Protein AF-V4PKS9-F1 (afdb_monomer_lite)

Structure (mmCIF, N/CA/C/O backbone):
data_AF-V4PKS9-F1
#
_entry.id   AF-V4PKS9-F1
#
loop_
_atom_site.group_PDB
_atom_site.id
_atom_site.type_symbol
_atom_site.label_atom_id
_atom_site.label_alt_id
_atom_site.label_comp_id
_atom_site.label_asym_id
_atom_site.label_entity_id
_atom_site.label_seq_id
_atom_site.pdbx_PDB_ins_code
_atom_site.Cartn_x
_atom_site.Cartn_y
_atom_site.Cartn_z
_atom_site.occupancy
_atom_site.B_iso_or_equiv
_atom_site.auth_seq_id
_atom_site.auth_comp_id
_atom_site.auth_asym_id
_atom_site.auth_atom_id
_atom_site.pdbx_PDB_model_num
ATOM 1 N N . MET A 1 1 ? 6.407 6.780 0.693 1.00 91.75 1 MET A N 1
ATOM 2 C CA . MET A 1 1 ? 5.130 6.433 1.344 1.00 91.75 1 MET A CA 1
ATOM 3 C C . MET A 1 1 ? 4.550 7.676 1.998 1.00 91.75 1 MET A C 1
ATOM 5 O O . MET A 1 1 ? 5.319 8.448 2.562 1.00 91.75 1 MET A O 1
ATOM 9 N N . THR A 1 2 ? 3.241 7.884 1.901 1.00 95.12 2 THR A N 1
ATOM 10 C CA . THR A 1 2 ? 2.508 8.975 2.562 1.00 95.12 2 THR A CA 1
ATOM 11 C C . THR A 1 2 ? 1.325 8.418 3.348 1.00 95.12 2 THR A C 1
ATOM 13 O O . THR A 1 2 ? 0.807 7.353 3.009 1.00 95.12 2 THR A O 1
ATOM 16 N N . PHE A 1 3 ? 0.922 9.143 4.392 1.00 95.25 3 PHE A N 1
ATOM 17 C CA . PHE A 1 3 ? -0.200 8.810 5.268 1.00 95.25 3 PHE A CA 1
ATOM 18 C C . PHE A 1 3 ? -1.163 9.994 5.301 1.00 95.25 3 PHE A C 1
ATOM 20 O O . PHE A 1 3 ? -0.735 11.125 5.534 1.00 95.25 3 PHE A O 1
ATOM 27 N N . GLU A 1 4 ? -2.444 9.735 5.073 1.00 97.62 4 GLU A N 1
ATOM 28 C CA . GLU A 1 4 ? -3.491 10.755 5.060 1.00 97.62 4 GLU A CA 1
ATOM 29 C C . GLU A 1 4 ? -4.676 10.303 5.910 1.00 97.62 4 GLU A C 1
ATOM 31 O O . GLU A 1 4 ? -5.186 9.201 5.722 1.00 97.62 4 GLU A O 1
ATOM 36 N N . GLU A 1 5 ? -5.145 11.160 6.815 1.00 96.12 5 GLU A N 1
ATOM 37 C CA . GLU A 1 5 ? -6.388 10.912 7.551 1.00 96.12 5 GLU A CA 1
ATOM 38 C C . GLU A 1 5 ? -7.587 11.074 6.611 1.00 96.12 5 GLU A C 1
ATOM 40 O O . GLU A 1 5 ? -7.666 12.033 5.836 1.00 96.12 5 GLU A O 1
ATOM 45 N N . ARG A 1 6 ? -8.501 10.102 6.654 1.00 95.50 6 ARG A N 1
ATOM 46 C CA . ARG A 1 6 ? -9.748 10.089 5.891 1.00 95.50 6 ARG A CA 1
ATOM 47 C C . ARG A 1 6 ? -10.871 9.458 6.707 1.00 95.50 6 ARG A C 1
ATOM 49 O O . ARG A 1 6 ? -11.057 8.242 6.692 1.00 95.50 6 ARG A O 1
ATOM 56 N N . GLY A 1 7 ? -11.664 10.295 7.370 1.00 90.25 7 GLY A N 1
ATOM 57 C CA . GLY A 1 7 ? -12.922 9.884 7.995 1.00 90.25 7 GLY A CA 1
ATOM 58 C C . GLY A 1 7 ? -12.757 8.812 9.074 1.00 90.25 7 GLY A C 1
ATOM 59 O O . GLY A 1 7 ? -13.537 7.865 9.108 1.00 90.25 7 GLY A O 1
ATOM 60 N N . GLY A 1 8 ? -11.737 8.937 9.924 1.00 90.00 8 GLY A N 1
ATOM 61 C CA . GLY A 1 8 ? -11.428 7.964 10.975 1.00 90.00 8 GLY A CA 1
ATOM 62 C C . GLY A 1 8 ? -10.591 6.771 10.506 1.00 90.00 8 GLY A C 1
ATOM 63 O O . GLY A 1 8 ? -10.366 5.850 11.281 1.00 90.00 8 GLY A O 1
ATOM 64 N N . THR A 1 9 ? -10.109 6.788 9.262 1.00 89.50 9 THR A N 1
ATOM 65 C CA . THR A 1 9 ? -9.163 5.799 8.722 1.00 89.50 9 THR A CA 1
ATOM 66 C C . THR A 1 9 ? -7.909 6.496 8.200 1.00 89.50 9 THR A C 1
ATOM 68 O O . THR A 1 9 ? -7.923 7.703 7.956 1.00 89.50 9 THR A O 1
ATOM 71 N N . THR A 1 10 ? -6.811 5.758 8.028 1.00 93.88 10 THR A N 1
ATOM 72 C CA . THR A 1 10 ? -5.584 6.293 7.420 1.00 93.88 10 THR A CA 1
ATOM 73 C C . THR A 1 10 ? -5.385 5.685 6.040 1.00 93.88 10 THR A C 1
ATOM 75 O O . THR A 1 10 ? -5.198 4.478 5.909 1.00 93.88 10 THR A O 1
ATOM 78 N N . LEU A 1 11 ? -5.382 6.519 5.002 1.00 94.00 11 LEU A N 1
ATOM 79 C CA . LEU A 1 11 ? -4.965 6.110 3.669 1.00 94.00 11 LEU A CA 1
ATOM 80 C C . LEU A 1 11 ? -3.437 6.098 3.601 1.00 94.00 11 LEU A C 1
ATOM 82 O O . LEU A 1 11 ? -2.791 7.134 3.768 1.00 94.00 11 LEU A O 1
ATOM 86 N N . VAL A 1 12 ? -2.873 4.934 3.290 1.00 92.75 12 VAL A N 1
ATOM 87 C CA . VAL A 1 12 ? -1.440 4.761 3.045 1.00 92.75 12 VAL A CA 1
ATOM 88 C C . VAL A 1 12 ? -1.200 4.687 1.542 1.00 92.75 12 VAL A C 1
ATOM 90 O O . VAL A 1 12 ? -1.745 3.820 0.865 1.00 92.75 12 VAL A O 1
ATOM 93 N N . THR A 1 13 ? -0.375 5.586 1.003 1.00 92.62 13 THR A N 1
ATOM 94 C CA . THR A 1 13 ? 0.054 5.531 -0.404 1.00 92.62 13 THR A CA 1
ATOM 95 C C . THR A 1 13 ? 1.531 5.176 -0.482 1.00 92.62 13 THR A C 1
ATOM 97 O O . THR A 1 13 ? 2.392 5.907 0.019 1.00 92.62 13 THR A O 1
ATOM 100 N N . TRP A 1 14 ? 1.842 4.059 -1.134 1.00 90.31 14 TRP A N 1
ATOM 101 C CA . TRP A 1 14 ? 3.209 3.615 -1.378 1.00 90.31 14 TRP A CA 1
ATOM 102 C C . TRP A 1 14 ? 3.642 3.977 -2.805 1.00 90.31 14 TRP A C 1
ATOM 104 O O . TRP A 1 14 ? 2.925 3.708 -3.763 1.00 90.31 14 TRP A O 1
ATOM 114 N N . HIS A 1 15 ? 4.814 4.601 -2.947 1.00 90.12 15 HIS A N 1
ATOM 115 C CA . HIS A 1 15 ? 5.392 4.963 -4.244 1.00 90.12 15 HIS A CA 1
ATOM 116 C C . HIS A 1 15 ? 6.780 4.337 -4.347 1.00 90.12 15 HIS A C 1
ATOM 118 O O . HIS A 1 15 ? 7.728 4.863 -3.758 1.00 90.12 15 HIS A O 1
ATOM 124 N N . ASP A 1 16 ? 6.883 3.239 -5.093 1.00 87.69 16 ASP A N 1
ATOM 125 C CA . ASP A 1 16 ? 8.162 2.618 -5.424 1.00 87.69 16 ASP A CA 1
ATOM 126 C C . ASP A 1 16 ? 8.750 3.246 -6.682 1.00 87.69 16 ASP A C 1
ATOM 128 O O . ASP A 1 16 ? 8.146 3.239 -7.758 1.00 87.69 16 ASP A O 1
ATOM 132 N N . LEU A 1 17 ? 9.946 3.816 -6.538 1.00 91.12 17 LEU A N 1
ATOM 133 C CA . LEU A 1 17 ? 10.696 4.383 -7.649 1.00 91.12 17 LEU A CA 1
ATOM 134 C C . LEU A 1 17 ? 11.679 3.349 -8.178 1.00 91.12 17 LEU A C 1
ATOM 136 O O . LEU A 1 17 ? 12.607 2.939 -7.482 1.00 91.12 17 LEU A O 1
ATOM 140 N N . TYR A 1 18 ? 11.507 2.990 -9.445 1.00 91.62 18 TYR A N 1
ATOM 141 C CA . TYR A 1 18 ? 12.423 2.106 -10.149 1.00 91.62 18 TYR A CA 1
ATOM 142 C C . TYR A 1 18 ? 13.359 2.917 -11.052 1.00 91.62 18 TYR A C 1
ATOM 144 O O . TYR A 1 18 ? 12.906 3.834 -11.742 1.00 91.62 18 TYR A O 1
ATOM 152 N N . PRO A 1 19 ? 14.660 2.576 -11.101 1.00 92.75 19 PRO A N 1
ATOM 153 C CA . PRO A 1 19 ? 15.645 3.305 -11.902 1.00 92.75 19 PRO A CA 1
ATOM 154 C C . PRO A 1 19 ? 15.445 3.119 -13.415 1.00 92.75 19 PRO A C 1
ATOM 156 O O . PRO A 1 19 ? 15.999 3.872 -14.211 1.00 92.75 19 PRO A O 1
ATOM 159 N N . SER A 1 20 ? 14.672 2.110 -13.830 1.00 94.56 20 SER A N 1
ATOM 160 C CA . SER A 1 20 ? 14.299 1.877 -15.223 1.00 94.56 20 SER A CA 1
ATOM 161 C C . SER A 1 20 ? 12.991 1.096 -15.322 1.00 94.56 20 SER A C 1
ATOM 163 O O . SER A 1 20 ? 12.571 0.439 -14.368 1.00 94.56 20 SER A O 1
ATOM 165 N N . LYS A 1 21 ? 12.382 1.107 -16.512 1.00 92.06 21 LYS A N 1
ATOM 166 C CA . LYS A 1 21 ? 11.202 0.286 -16.803 1.00 92.06 21 LYS A CA 1
ATOM 167 C C . LYS A 1 21 ? 11.479 -1.215 -16.648 1.00 92.06 21 LYS A C 1
ATOM 169 O O . LYS A 1 21 ? 10.638 -1.918 -16.114 1.00 92.06 21 LYS A O 1
ATOM 174 N N . ALA A 1 22 ? 12.663 -1.685 -17.045 1.00 94.56 22 ALA A N 1
ATOM 175 C CA . ALA A 1 22 ? 13.022 -3.096 -16.904 1.00 94.56 22 ALA A CA 1
ATOM 176 C C . ALA A 1 22 ? 13.029 -3.547 -15.432 1.00 94.56 22 ALA A C 1
ATOM 178 O O . ALA A 1 22 ? 12.541 -4.628 -15.126 1.00 94.56 22 ALA A O 1
ATOM 179 N N . ALA A 1 23 ? 13.512 -2.692 -14.522 1.00 91.56 23 ALA A N 1
ATOM 180 C CA . ALA A 1 23 ? 13.491 -2.971 -13.085 1.00 91.56 23 ALA A CA 1
ATOM 181 C C . ALA A 1 23 ? 12.062 -2.991 -12.509 1.00 91.56 23 ALA A C 1
ATOM 183 O O . ALA A 1 23 ? 11.771 -3.795 -11.629 1.00 91.56 23 ALA A O 1
ATOM 184 N N . LEU A 1 24 ? 11.165 -2.140 -13.023 1.00 91.81 24 LEU A N 1
ATOM 185 C CA . LEU A 1 24 ? 9.740 -2.196 -12.682 1.00 91.81 24 LEU A CA 1
ATOM 186 C C . LEU A 1 24 ? 9.104 -3.500 -13.184 1.00 91.81 24 LEU A C 1
ATOM 188 O O . LEU A 1 24 ? 8.417 -4.172 -12.423 1.00 91.81 24 LEU A O 1
ATOM 192 N N . ASP A 1 25 ? 9.344 -3.869 -14.443 1.00 92.56 25 ASP A N 1
ATOM 193 C CA . ASP A 1 25 ? 8.772 -5.076 -15.047 1.00 92.56 25 ASP A CA 1
ATOM 194 C C . ASP A 1 25 ? 9.231 -6.343 -14.290 1.00 92.56 25 ASP A C 1
ATOM 196 O O . ASP A 1 25 ? 8.417 -7.216 -13.994 1.00 92.56 25 ASP A O 1
ATOM 200 N N . GLU A 1 26 ? 10.506 -6.418 -13.892 1.00 92.00 26 GLU A N 1
ATOM 201 C CA . GLU A 1 26 ? 11.034 -7.505 -13.054 1.00 92.00 26 GLU A CA 1
ATOM 202 C C . GLU A 1 26 ? 10.379 -7.542 -11.663 1.00 92.00 26 GLU A C 1
ATOM 204 O O . GLU A 1 26 ? 9.977 -8.607 -11.186 1.00 92.00 26 GLU A O 1
ATOM 209 N N . ALA A 1 27 ? 10.214 -6.385 -11.019 1.00 88.31 27 ALA A N 1
ATOM 210 C CA . ALA A 1 27 ? 9.560 -6.292 -9.718 1.00 88.31 27 ALA A CA 1
ATOM 211 C C . ALA A 1 27 ? 8.083 -6.722 -9.779 1.00 88.31 27 ALA A C 1
ATOM 213 O O . ALA A 1 27 ? 7.592 -7.406 -8.883 1.00 88.31 27 ALA A O 1
ATOM 214 N N . LEU A 1 28 ? 7.376 -6.395 -10.863 1.00 86.88 28 LEU A N 1
ATOM 215 C CA . LEU A 1 28 ? 6.001 -6.847 -11.083 1.00 86.88 28 LEU A CA 1
ATOM 216 C C . LEU A 1 28 ? 5.923 -8.367 -11.274 1.00 86.88 28 LEU A C 1
ATOM 218 O O . LEU A 1 28 ? 5.039 -9.005 -10.708 1.00 86.88 28 LEU A O 1
ATOM 222 N N . VAL A 1 29 ? 6.857 -8.959 -12.027 1.00 89.56 29 VAL A N 1
ATOM 223 C CA . VAL A 1 29 ? 6.910 -10.415 -12.254 1.00 89.56 29 VAL A CA 1
ATOM 224 C C . VAL A 1 29 ? 7.244 -11.179 -10.975 1.00 89.56 29 VAL A C 1
ATOM 226 O O . VAL A 1 29 ? 6.680 -12.242 -10.726 1.00 89.56 29 VAL A O 1
ATOM 229 N N . THR A 1 30 ? 8.142 -10.641 -10.152 1.00 86.00 30 THR A N 1
ATOM 230 C CA . THR A 1 30 ? 8.542 -11.254 -8.876 1.00 86.00 30 THR A CA 1
ATOM 231 C C . THR A 1 30 ? 7.525 -11.035 -7.753 1.00 86.00 30 THR A C 1
ATOM 233 O O . THR A 1 30 ? 7.680 -11.609 -6.678 1.00 86.00 30 THR A O 1
ATOM 236 N N . GLY A 1 31 ? 6.459 -10.266 -8.006 1.00 82.19 31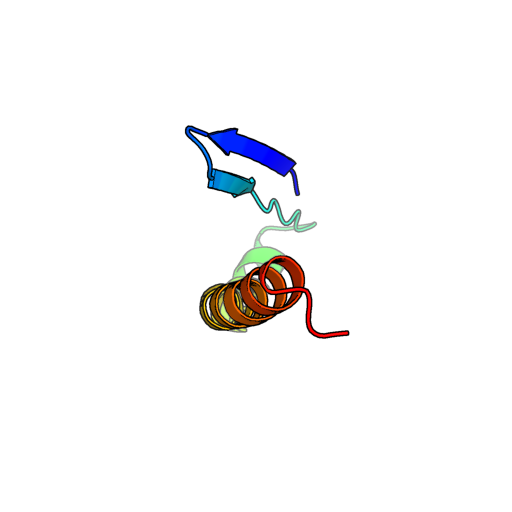 GLY A N 1
ATOM 237 C CA . GLY A 1 31 ? 5.383 -10.045 -7.045 1.00 82.19 31 GLY A CA 1
ATOM 238 C C . GLY A 1 31 ? 5.729 -9.015 -5.972 1.00 82.19 31 GLY A C 1
ATOM 239 O O . GLY A 1 31 ? 5.325 -9.173 -4.827 1.00 82.19 31 GLY A O 1
ATOM 240 N N . ALA A 1 32 ? 6.437 -7.936 -6.318 1.00 78.56 32 ALA A N 1
ATOM 241 C CA . ALA A 1 32 ? 6.847 -6.897 -5.365 1.00 78.56 32 ALA A CA 1
ATOM 242 C C . ALA A 1 32 ? 5.697 -6.3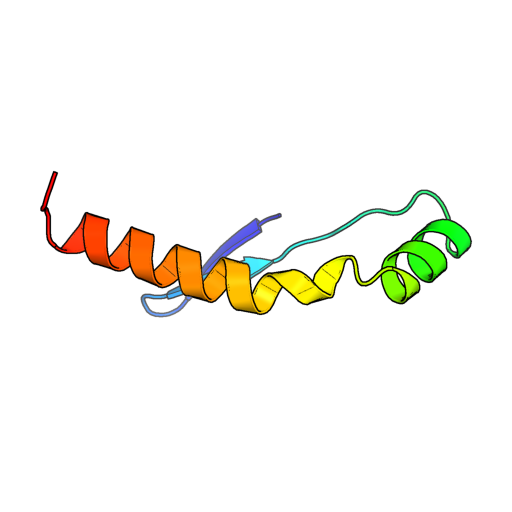19 -4.513 1.00 78.56 32 ALA A C 1
ATOM 244 O O . ALA A 1 32 ? 5.938 -5.847 -3.407 1.00 78.56 32 ALA A O 1
ATOM 245 N N 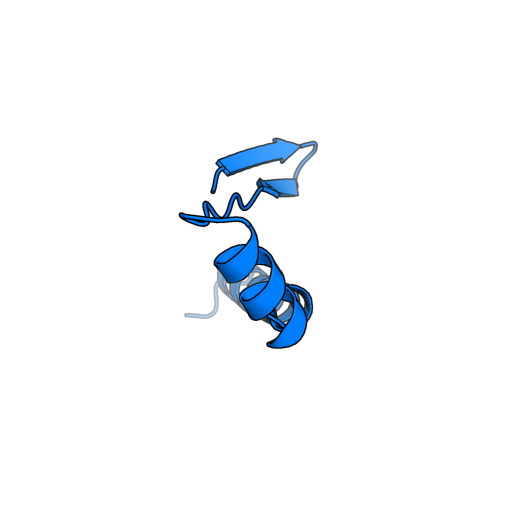. THR A 1 33 ? 4.451 -6.393 -4.992 1.00 80.94 33 THR A N 1
ATOM 246 C CA . THR A 1 33 ? 3.254 -5.924 -4.275 1.00 80.94 33 THR A CA 1
ATOM 247 C C . THR A 1 33 ? 2.326 -7.046 -3.801 1.00 80.94 33 THR A C 1
ATOM 249 O O . THR A 1 33 ? 1.309 -6.765 -3.170 1.00 80.94 33 THR A O 1
ATOM 252 N N . SER A 1 34 ? 2.636 -8.322 -4.065 1.00 83.12 34 SER A N 1
ATOM 253 C CA . SER A 1 34 ?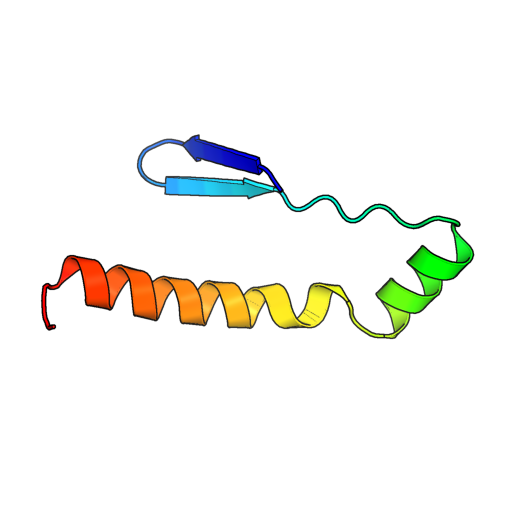 1.709 -9.429 -3.782 1.00 83.12 34 SER A CA 1
ATOM 254 C C . SER A 1 34 ? 1.497 -9.679 -2.287 1.00 83.12 34 SER A C 1
ATOM 256 O O . SER A 1 34 ? 0.455 -10.201 -1.907 1.00 83.12 34 SER A O 1
ATOM 258 N N . GLY A 1 35 ? 2.461 -9.299 -1.442 1.00 86.12 35 GLY A N 1
ATOM 259 C CA . GLY A 1 35 ? 2.384 -9.453 0.015 1.00 86.12 35 GLY A CA 1
ATOM 260 C C . GLY A 1 35 ? 1.664 -8.318 0.747 1.00 86.12 35 GLY A C 1
ATOM 261 O O . GLY A 1 35 ? 1.432 -8.430 1.946 1.00 86.12 35 GLY A O 1
ATOM 262 N N . PHE A 1 36 ? 1.304 -7.225 0.063 1.00 88.31 36 PHE A N 1
ATOM 263 C CA . PHE A 1 36 ? 0.747 -6.051 0.742 1.00 88.31 36 PHE A CA 1
ATOM 264 C C . PHE A 1 36 ? -0.604 -6.329 1.401 1.00 88.31 36 PHE A C 1
ATOM 266 O O . PHE A 1 36 ? -0.835 -5.825 2.491 1.00 88.31 36 PHE A O 1
ATOM 273 N N . GLY A 1 37 ? -1.464 -7.157 0.797 1.00 88.12 37 GLY A N 1
ATOM 274 C CA . GLY A 1 37 ? -2.743 -7.533 1.413 1.00 88.12 37 GLY A CA 1
ATOM 275 C C . GLY A 1 37 ? -2.549 -8.184 2.785 1.00 88.12 37 GLY A C 1
ATOM 276 O O . GLY A 1 37 ? -3.036 -7.671 3.783 1.00 88.12 37 GLY A O 1
ATOM 277 N N . GLU A 1 38 ? -1.736 -9.241 2.840 1.00 92.44 38 GLU A N 1
ATOM 278 C CA . GLU A 1 38 ? -1.441 -9.961 4.085 1.00 92.44 38 GLU A CA 1
ATOM 279 C C . GLU A 1 38 ? -0.737 -9.070 5.123 1.00 92.44 38 GLU A C 1
ATOM 281 O O . GLU A 1 38 ? -1.024 -9.148 6.314 1.00 92.44 38 GLU A O 1
ATOM 286 N N . GLN A 1 39 ? 0.167 -8.188 4.683 1.00 91.88 39 GLN A N 1
ATOM 287 C CA . GLN A 1 39 ? 0.828 -7.235 5.577 1.00 91.88 39 GLN A CA 1
ATOM 288 C C . GLN A 1 39 ? -0.152 -6.235 6.199 1.00 91.88 39 GLN A C 1
ATOM 290 O O . GLN A 1 39 ? 0.007 -5.893 7.370 1.00 91.88 39 GLN A O 1
ATOM 295 N N . PHE A 1 40 ? -1.149 -5.762 5.445 1.00 91.75 40 PHE A N 1
ATOM 296 C CA . PHE A 1 40 ? -2.178 -4.874 5.986 1.00 91.75 40 PHE A CA 1
ATOM 297 C C . PHE A 1 40 ? -3.134 -5.609 6.932 1.00 91.75 40 PHE A C 1
ATOM 299 O O . PHE A 1 40 ? -3.495 -5.033 7.954 1.00 91.75 40 PHE A O 1
ATOM 306 N N . ASP A 1 41 ? -3.458 -6.877 6.665 1.00 92.94 41 ASP A N 1
ATOM 307 C CA . ASP A 1 41 ? -4.245 -7.706 7.590 1.00 92.94 41 ASP A CA 1
ATOM 308 C C . ASP A 1 41 ? -3.503 -7.901 8.927 1.00 92.94 41 ASP A C 1
ATOM 310 O O . ASP A 1 41 ? -4.061 -7.667 9.996 1.00 92.94 41 ASP A O 1
ATOM 314 N N . GLN A 1 42 ? -2.207 -8.234 8.889 1.00 94.75 42 GLN A N 1
ATOM 315 C CA . GLN A 1 42 ? -1.383 -8.339 10.104 1.00 94.75 42 GLN A CA 1
ATOM 316 C C . GLN A 1 42 ? -1.249 -7.000 10.841 1.00 94.75 42 GLN A C 1
ATOM 318 O O . GLN A 1 42 ? -1.168 -6.961 12.070 1.00 94.75 42 GLN A O 1
ATOM 323 N N . LEU A 1 43 ? -1.194 -5.889 10.102 1.00 93.56 43 LEU A N 1
ATOM 324 C CA . LEU A 1 43 ? -1.152 -4.559 10.696 1.00 93.56 43 LEU A CA 1
ATOM 325 C C . LEU A 1 43 ? -2.453 -4.246 11.447 1.00 93.56 43 LEU A C 1
ATOM 327 O O . LEU A 1 43 ? -2.379 -3.688 12.538 1.00 93.56 43 LEU A O 1
ATOM 331 N N . GLU A 1 44 ? -3.613 -4.631 10.913 1.00 91.06 44 GLU A N 1
ATOM 332 C CA . GLU A 1 44 ? -4.907 -4.487 11.596 1.00 91.06 44 GLU A CA 1
ATOM 333 C C . GLU A 1 44 ? -4.930 -5.260 12.927 1.00 91.06 44 GLU A C 1
ATOM 335 O O . GLU A 1 44 ? -5.328 -4.715 13.961 1.00 91.06 44 GLU A O 1
ATOM 340 N N . ASP A 1 45 ? -4.411 -6.490 12.948 1.00 93.12 45 ASP A N 1
ATOM 341 C CA . ASP A 1 45 ? -4.297 -7.291 14.175 1.00 93.12 45 ASP A CA 1
ATOM 342 C C . ASP A 1 45 ? -3.405 -6.606 15.229 1.00 93.12 45 ASP A C 1
ATOM 344 O O . ASP A 1 45 ? -3.728 -6.575 16.419 1.00 93.12 45 ASP A O 1
ATOM 348 N N . ILE A 1 46 ? -2.290 -6.002 14.805 1.00 93.94 46 ILE A N 1
ATOM 349 C CA . ILE A 1 46 ? -1.403 -5.256 15.709 1.00 93.94 46 ILE A CA 1
ATOM 350 C C . ILE A 1 46 ? -2.104 -4.003 16.238 1.00 93.94 46 ILE A C 1
ATOM 352 O O . ILE A 1 46 ? -2.057 -3.733 17.437 1.00 93.94 46 ILE A O 1
ATOM 356 N N . LEU A 1 47 ? -2.744 -3.226 15.364 1.00 91.12 47 LEU A N 1
ATOM 357 C CA . LEU A 1 47 ? -3.408 -1.980 15.747 1.00 91.12 47 LEU A CA 1
ATOM 358 C C . LEU A 1 47 ? -4.577 -2.237 16.702 1.00 91.12 47 LEU A C 1
ATOM 360 O O . LEU A 1 47 ? -4.704 -1.534 17.705 1.00 91.12 47 LEU A O 1
ATOM 364 N N . SER A 1 48 ? -5.374 -3.274 16.450 1.00 89.50 48 SER A N 1
ATOM 365 C CA . SER A 1 48 ? -6.460 -3.684 17.345 1.00 89.50 48 SER A CA 1
ATOM 366 C C . SER A 1 48 ? -5.943 -4.178 18.703 1.00 89.50 48 SER A C 1
ATOM 368 O O . SER A 1 48 ? -6.521 -3.841 19.740 1.00 89.50 48 SER A O 1
ATOM 370 N N . GLY A 1 49 ? -4.816 -4.900 18.731 1.00 89.88 49 GLY A N 1
ATOM 371 C CA . GLY A 1 49 ? -4.130 -5.296 19.966 1.00 89.88 49 GLY A CA 1
ATOM 372 C C . GLY A 1 49 ? -3.593 -4.111 20.779 1.00 89.88 49 GLY A C 1
ATOM 373 O O . GLY A 1 49 ? -3.679 -4.104 22.008 1.00 89.88 49 GLY A O 1
ATOM 374 N N . LEU A 1 50 ? -3.080 -3.078 20.102 1.00 89.31 50 LEU A N 1
ATOM 375 C CA . LEU A 1 50 ? -2.617 -1.841 20.739 1.00 89.31 50 LEU A CA 1
ATOM 376 C C . LEU A 1 50 ? -3.780 -1.004 21.294 1.00 89.31 50 LEU A C 1
ATOM 378 O O . LEU A 1 50 ? -3.643 -0.429 22.374 1.00 89.31 50 LEU A O 1
ATOM 382 N N . ASP A 1 51 ? -4.920 -0.961 20.598 1.00 77.12 51 ASP A N 1
ATOM 383 C CA . ASP A 1 51 ? -6.138 -0.280 21.064 1.00 77.12 51 ASP A CA 1
ATOM 384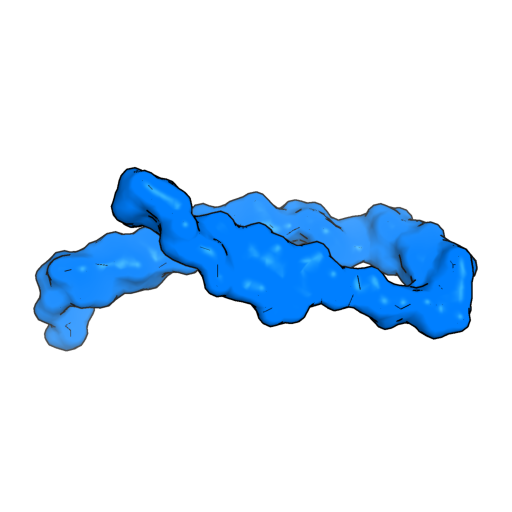 C C . ASP A 1 51 ? -6.753 -0.972 22.292 1.00 77.12 51 ASP A C 1
ATOM 386 O O . ASP A 1 51 ? -7.199 -0.320 23.236 1.00 77.12 51 ASP A O 1
ATOM 390 N N . THR A 1 52 ? -6.692 -2.307 22.349 1.00 66.31 52 THR A N 1
ATOM 391 C CA . THR A 1 52 ? -7.204 -3.080 23.494 1.00 66.31 52 THR A CA 1
ATOM 392 C C . THR A 1 52 ? -6.317 -3.039 24.747 1.00 66.31 52 THR A C 1
ATOM 394 O O . THR A 1 52 ? -6.702 -3.594 25.778 1.00 66.31 52 THR A O 1
ATOM 397 N N . GLY A 1 53 ? -5.170 -2.350 24.721 1.00 58.78 53 GLY A N 1
ATOM 398 C CA . GLY A 1 53 ? -4.359 -2.075 25.913 1.00 58.78 53 GLY A CA 1
ATOM 399 C C . GLY A 1 53 ? -3.783 -3.311 26.614 1.00 58.78 53 GLY A C 1
ATOM 400 O O . GLY A 1 53 ? -3.403 -3.218 27.782 1.00 58.78 53 GLY A O 1
ATOM 401 N N . CYS A 1 54 ? -3.710 -4.465 25.946 1.00 46.22 54 CYS A N 1
ATOM 402 C CA . CYS A 1 54 ? -3.028 -5.634 26.493 1.00 46.22 54 CYS A CA 1
ATOM 403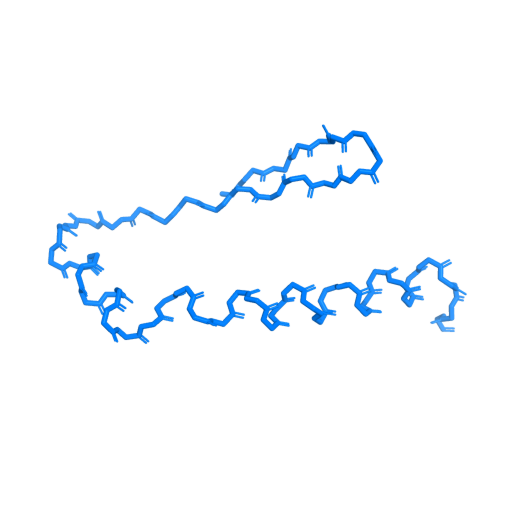 C C . CYS A 1 54 ? -1.549 -5.586 26.082 1.00 46.22 54 CYS A C 1
ATOM 405 O O . CYS A 1 54 ? -1.164 -6.092 25.030 1.00 46.22 54 CYS A O 1
ATOM 407 N N . ALA A 1 55 ? -0.751 -4.917 26.919 1.00 50.47 55 ALA A N 1
ATOM 408 C CA . ALA A 1 55 ? 0.702 -5.056 26.991 1.00 50.47 55 ALA A CA 1
ATOM 409 C C . ALA A 1 55 ? 1.083 -6.031 28.114 1.00 50.47 55 ALA A C 1
ATOM 411 O O . ALA A 1 55 ? 0.370 -6.042 29.146 1.00 50.47 55 ALA A O 1
#

Organism: NCBI:txid1121022

pLDDT: mean 87.99, std 10.2, range [46.22, 97.62]

Sequence (55 aa):
MTFEERGGTTLVTWHDLYPSKAALDEALVTGATSGFGEQFDQLEDILSGLDTGCA

InterPro domains:
  IPR023393 START-like domain superfamily [G3DSA:3.30.530.20] (1-50)

Secondary structure (DSSP, 8-state):
-EEEEETTEEEEE--PPPSSHHHHHHHHHTTTTTTHHHHHHHHHHHHHHHHTT--

Radius of gyration: 15.35 Å; chains: 1; bounding box: 29×22×44 Å

Foldseek 3Di:
DDWDDDPNDIDDDDDDDDPDPVRVVVCVVVCVPVCVVVVVVVVVVVVVVVVVVDD